Protein AF-A0A147J468-F1 (afdb_monomer)

Secondary structure (DSSP, 8-state):
-HHHHHHHTTS--------HHHHHHHHTSTTPPP---EEETTEEE-SSSPPP--PPPP-

Mean predicted aligned error: 4.32 Å

Structure (mmCIF, N/CA/C/O backbone):
data_AF-A0A147J468-F1
#
_entry.id   AF-A0A147J468-F1
#
loop_
_atom_site.group_PDB
_atom_site.id
_atom_site.type_symbol
_atom_site.label_atom_id
_atom_site.label_alt_id
_atom_site.label_comp_id
_atom_site.label_asym_id
_atom_site.label_entity_id
_atom_site.label_seq_id
_atom_site.pdbx_PDB_ins_code
_atom_site.Cartn_x
_atom_site.Cartn_y
_atom_site.Cartn_z
_atom_site.occupancy
_atom_site.B_iso_or_equiv
_atom_site.auth_seq_id
_atom_site.auth_comp_id
_atom_site.auth_asym_id
_atom_site.auth_atom_id
_atom_site.pdbx_PDB_model_num
ATOM 1 N N . ALA A 1 1 ? -5.373 3.776 8.141 1.00 94.12 1 ALA A N 1
ATOM 2 C CA . ALA A 1 1 ? -5.762 2.400 7.763 1.00 94.12 1 ALA A CA 1
ATOM 3 C C . ALA A 1 1 ? -7.176 2.012 8.214 1.00 94.12 1 ALA A C 1
ATOM 5 O O . ALA A 1 1 ? -7.974 1.689 7.350 1.00 94.12 1 ALA A O 1
ATOM 6 N N . ARG A 1 2 ? -7.534 2.084 9.512 1.00 95.44 2 ARG A N 1
ATOM 7 C CA . ARG A 1 2 ? -8.806 1.548 10.069 1.00 95.44 2 ARG A CA 1
ATOM 8 C C . ARG A 1 2 ? -10.073 1.786 9.229 1.00 95.44 2 ARG A C 1
ATOM 10 O O . ARG A 1 2 ? -10.813 0.844 8.977 1.00 95.44 2 ARG A O 1
ATOM 17 N N . LEU A 1 3 ? -10.343 3.029 8.823 1.00 97.12 3 LEU A N 1
ATOM 18 C CA . LEU A 1 3 ? -11.550 3.347 8.044 1.00 97.12 3 LEU A CA 1
ATOM 19 C C . LEU A 1 3 ? -11.512 2.755 6.629 1.00 97.12 3 LEU A C 1
ATOM 21 O O . LEU A 1 3 ? -12.524 2.242 6.170 1.00 97.12 3 LEU A O 1
ATOM 25 N N . ILE A 1 4 ? -10.343 2.775 5.984 1.00 96.81 4 ILE A N 1
ATOM 26 C CA . ILE A 1 4 ? -10.130 2.187 4.655 1.00 96.81 4 ILE A CA 1
ATOM 27 C C . ILE A 1 4 ? -10.361 0.673 4.714 1.00 96.81 4 ILE A C 1
ATOM 29 O O . ILE A 1 4 ? -11.136 0.159 3.921 1.00 96.81 4 ILE A O 1
ATOM 33 N N . VAL A 1 5 ? -9.780 -0.015 5.704 1.00 95.94 5 VAL A N 1
ATOM 34 C CA . VAL A 1 5 ? -9.963 -1.467 5.904 1.00 95.94 5 VAL A CA 1
ATOM 35 C C . VAL A 1 5 ? -11.431 -1.820 6.170 1.00 95.94 5 VAL A C 1
ATOM 37 O O . VAL A 1 5 ? -11.950 -2.800 5.654 1.00 95.94 5 VAL A O 1
ATOM 40 N N . ARG A 1 6 ? -12.155 -1.007 6.951 1.00 96.44 6 ARG A N 1
ATOM 41 C CA . ARG A 1 6 ? -13.593 -1.240 7.161 1.00 96.44 6 ARG A CA 1
ATOM 42 C C . ARG A 1 6 ? -14.392 -1.066 5.866 1.00 96.44 6 ARG A C 1
ATOM 44 O O . ARG A 1 6 ? -15.335 -1.815 5.631 1.00 96.44 6 ARG A O 1
ATOM 51 N N . ALA A 1 7 ? -14.065 -0.057 5.065 1.00 96.69 7 ALA A N 1
ATOM 52 C CA . ALA A 1 7 ? -14.758 0.199 3.810 1.00 96.69 7 ALA A CA 1
ATOM 53 C C . ALA A 1 7 ? -14.449 -0.874 2.751 1.00 96.69 7 ALA A C 1
ATOM 55 O O . ALA A 1 7 ? -15.358 -1.258 2.016 1.00 96.69 7 ALA A O 1
ATOM 56 N N . SER A 1 8 ? -13.226 -1.423 2.729 1.00 96.06 8 SER A N 1
ATOM 57 C CA . SER A 1 8 ? -12.828 -2.452 1.759 1.00 96.06 8 SER A CA 1
ATOM 58 C C . SER A 1 8 ? -13.610 -3.761 1.894 1.00 96.06 8 SER A C 1
ATOM 60 O O . SER A 1 8 ? -13.745 -4.496 0.925 1.00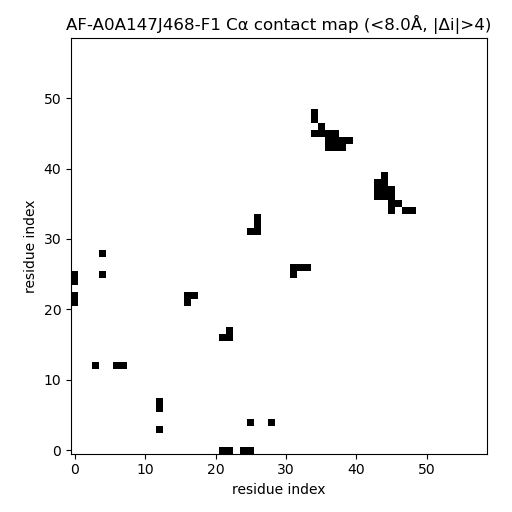 96.06 8 SER A O 1
ATOM 62 N N . ALA A 1 9 ? -14.225 -4.024 3.051 1.00 94.94 9 ALA A N 1
ATOM 63 C CA . ALA A 1 9 ? -15.134 -5.160 3.224 1.00 94.94 9 ALA A CA 1
ATOM 64 C C . ALA A 1 9 ? -16.415 -5.069 2.365 1.00 94.94 9 ALA A C 1
ATOM 66 O O . ALA A 1 9 ? -17.167 -6.035 2.265 1.00 94.94 9 ALA A O 1
ATOM 67 N N . ARG A 1 10 ? -16.719 -3.896 1.789 1.00 97.00 10 ARG A N 1
ATOM 68 C CA . ARG A 1 10 ? -17.938 -3.649 0.997 1.00 97.00 10 ARG A CA 1
ATOM 69 C C . ARG A 1 10 ? -17.653 -3.219 -0.441 1.00 97.00 10 ARG A C 1
ATOM 71 O O . ARG A 1 10 ? -18.588 -3.127 -1.231 1.00 97.00 10 ARG A O 1
ATOM 78 N N . CYS A 1 11 ? -16.403 -2.912 -0.773 1.00 96.81 11 CYS A N 1
ATOM 79 C CA . CYS A 1 11 ? -15.994 -2.487 -2.105 1.00 96.81 11 CYS A CA 1
ATOM 80 C C . CYS A 1 11 ? -14.488 -2.669 -2.305 1.00 96.81 11 CYS A C 1
ATOM 82 O O . CYS A 1 11 ? -13.719 -2.754 -1.352 1.00 96.81 11 CYS A O 1
ATOM 84 N N . GLN A 1 12 ? -14.046 -2.660 -3.559 1.00 96.38 12 GLN A N 1
ATOM 85 C CA . GLN A 1 12 ? -12.621 -2.578 -3.849 1.00 96.38 12 GLN A CA 1
ATOM 86 C C . GLN A 1 12 ? -12.127 -1.141 -3.650 1.00 96.38 12 GLN A C 1
ATOM 88 O O . GLN A 1 12 ? -12.748 -0.192 -4.128 1.00 96.38 12 GLN A O 1
ATOM 93 N N . ILE A 1 13 ? -10.990 -0.985 -2.970 1.00 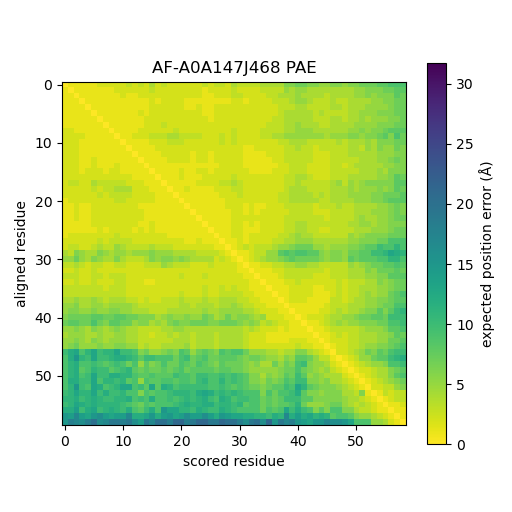96.50 13 ILE A N 1
ATOM 94 C CA . ILE A 1 13 ? -10.350 0.315 -2.758 1.00 96.50 13 ILE A CA 1
ATOM 95 C C . ILE A 1 13 ? -8.912 0.241 -3.255 1.00 96.50 13 ILE A C 1
ATOM 97 O O . ILE A 1 13 ? -8.138 -0.605 -2.814 1.00 96.50 13 ILE A O 1
ATOM 101 N N . VAL A 1 14 ? -8.549 1.165 -4.144 1.00 96.50 14 VAL A N 1
ATOM 102 C CA . VAL A 1 14 ? -7.166 1.381 -4.578 1.00 96.50 14 VAL A CA 1
ATOM 103 C C . VAL A 1 14 ? -6.638 2.620 -3.868 1.00 96.50 14 VAL A C 1
ATOM 105 O O . VAL A 1 14 ? -7.198 3.706 -4.006 1.00 96.50 14 VAL A O 1
ATOM 108 N N . VAL A 1 15 ? -5.568 2.461 -3.091 1.00 96.44 15 VAL A N 1
ATOM 109 C CA . VAL A 1 15 ? -4.924 3.562 -2.367 1.00 96.44 15 VAL A CA 1
ATOM 110 C C . VAL A 1 15 ? -3.564 3.833 -2.991 1.00 96.44 15 VAL A C 1
ATOM 112 O O . VAL A 1 15 ? -2.699 2.963 -2.994 1.00 96.44 15 VAL A O 1
ATOM 115 N N . VAL A 1 16 ? -3.362 5.058 -3.474 1.00 96.75 16 VAL A N 1
ATOM 116 C CA . VAL A 1 16 ? -2.053 5.558 -3.909 1.00 96.75 16 VAL A CA 1
ATOM 117 C C . VAL A 1 16 ? -1.599 6.592 -2.889 1.00 96.75 16 VAL A C 1
ATOM 119 O O . VAL A 1 16 ? -2.276 7.594 -2.673 1.00 96.75 16 VAL A O 1
ATOM 122 N N . SER A 1 17 ? -0.489 6.327 -2.203 1.00 95.50 17 SER A N 1
ATOM 123 C CA . SER A 1 17 ? -0.018 7.170 -1.105 1.00 95.50 17 SER A CA 1
ATOM 124 C C . SER A 1 17 ? 1.501 7.133 -0.992 1.00 95.50 17 SER A C 1
ATOM 126 O O . SER A 1 17 ? 2.108 6.074 -1.112 1.00 95.50 17 SER A O 1
ATOM 128 N N . HIS A 1 18 ? 2.098 8.287 -0.688 1.00 95.88 18 HIS A N 1
ATOM 129 C CA . HIS A 1 18 ? 3.504 8.407 -0.287 1.00 95.88 18 HIS A CA 1
ATOM 130 C C . HIS A 1 18 ? 3.696 8.367 1.241 1.00 95.88 18 HIS A C 1
ATOM 132 O O . HIS A 1 18 ? 4.824 8.380 1.726 1.00 95.88 18 HIS A O 1
ATOM 138 N N . ALA A 1 19 ? 2.612 8.334 2.025 1.00 97.19 19 ALA A N 1
ATOM 139 C CA . ALA A 1 19 ? 2.686 8.317 3.482 1.00 97.19 19 ALA A CA 1
ATOM 140 C C . ALA A 1 19 ? 3.039 6.913 3.999 1.00 97.19 19 ALA A C 1
ATOM 142 O O . ALA A 1 19 ? 2.149 6.071 4.143 1.00 97.19 19 ALA A O 1
ATOM 143 N N . ALA A 1 20 ? 4.318 6.688 4.318 1.00 95.25 20 ALA A N 1
ATOM 144 C CA . ALA A 1 20 ? 4.846 5.394 4.768 1.00 95.25 20 ALA A CA 1
ATOM 145 C C . ALA A 1 20 ? 4.034 4.790 5.926 1.00 95.25 20 ALA A C 1
ATOM 147 O O . ALA A 1 20 ? 3.540 3.677 5.812 1.00 95.25 20 ALA A O 1
ATOM 148 N N . LEU A 1 21 ? 3.746 5.574 6.974 1.00 96.94 21 LEU A N 1
ATOM 149 C CA . LEU A 1 21 ? 2.951 5.110 8.121 1.00 96.94 21 LEU A CA 1
ATOM 150 C C . LEU A 1 21 ? 1.548 4.610 7.742 1.00 96.94 21 LEU A C 1
ATOM 152 O O . LEU A 1 21 ? 1.009 3.715 8.391 1.00 96.94 21 LEU A O 1
ATOM 156 N N . LEU A 1 22 ? 0.925 5.195 6.713 1.00 96.50 22 LEU A N 1
ATOM 157 C CA . LEU A 1 22 ? -0.375 4.731 6.236 1.00 96.50 22 LEU A CA 1
ATOM 158 C C . LEU A 1 22 ? -0.238 3.418 5.464 1.00 96.50 22 LEU A C 1
ATOM 160 O O . LEU A 1 22 ? -1.066 2.532 5.667 1.00 96.50 22 LEU A O 1
ATOM 164 N N . VAL A 1 23 ? 0.776 3.313 4.602 1.00 95.50 23 VAL A N 1
ATOM 165 C CA . VAL A 1 23 ? 1.077 2.104 3.825 1.00 95.50 23 VAL A CA 1
ATOM 166 C C . VAL A 1 23 ? 1.382 0.945 4.771 1.00 95.50 23 VAL A C 1
ATOM 168 O O . VAL A 1 23 ? 0.670 -0.053 4.734 1.00 95.50 23 VAL A O 1
ATOM 171 N N . ASP A 1 24 ? 2.300 1.134 5.719 1.00 96.12 24 ASP A N 1
ATOM 172 C CA . ASP A 1 24 ? 2.671 0.126 6.719 1.00 96.12 24 ASP A CA 1
ATOM 173 C C . ASP A 1 24 ? 1.468 -0.326 7.558 1.00 96.12 24 ASP A C 1
ATOM 175 O O . ASP A 1 24 ? 1.354 -1.483 7.959 1.00 96.12 24 ASP A O 1
ATOM 179 N N . ALA A 1 25 ? 0.552 0.594 7.874 1.00 96.81 25 ALA A N 1
ATOM 180 C CA . ALA A 1 25 ? -0.659 0.265 8.617 1.00 96.81 25 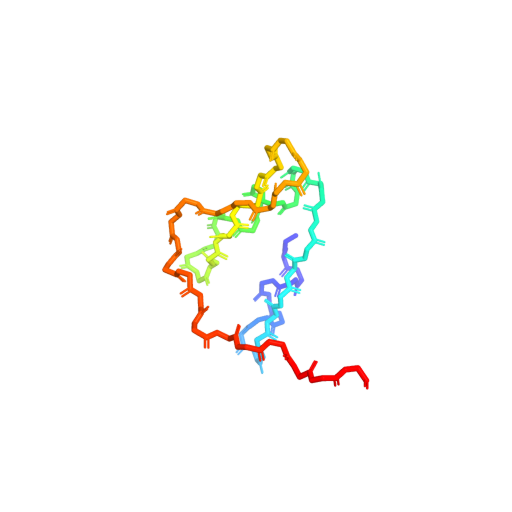ALA A CA 1
ATOM 181 C C . ALA A 1 25 ? -1.696 -0.492 7.768 1.00 96.81 25 ALA A C 1
ATOM 183 O O . ALA A 1 25 ? -2.522 -1.206 8.336 1.00 96.81 25 ALA A O 1
ATOM 184 N N . LEU A 1 26 ? -1.700 -0.315 6.443 1.00 96.38 26 LEU A N 1
ATOM 185 C CA . LEU A 1 26 ? -2.557 -1.061 5.519 1.00 96.38 26 LEU A CA 1
ATOM 186 C C . LEU A 1 26 ? -1.983 -2.455 5.235 1.00 96.38 26 LEU A C 1
ATOM 188 O O . LEU A 1 26 ? -2.742 -3.414 5.275 1.00 96.38 26 LEU A O 1
ATOM 192 N N . GLU A 1 27 ? -0.667 -2.585 5.051 1.00 94.50 27 GLU A N 1
ATOM 193 C CA . GLU A 1 27 ? 0.022 -3.864 4.796 1.00 94.50 27 GLU A CA 1
ATOM 194 C C . GLU A 1 27 ? -0.112 -4.876 5.947 1.00 94.50 27 GLU A C 1
ATOM 196 O O . GLU A 1 27 ? 0.000 -6.078 5.736 1.00 94.50 27 GLU A O 1
ATOM 201 N N . ARG A 1 28 ? -0.417 -4.418 7.168 1.00 94.94 28 ARG A N 1
ATOM 202 C CA . ARG A 1 28 ? -0.732 -5.300 8.310 1.00 94.94 28 ARG A CA 1
ATOM 203 C C . ARG A 1 28 ? -2.099 -5.987 8.206 1.00 94.94 28 ARG A C 1
ATOM 205 O O . ARG A 1 28 ? -2.403 -6.848 9.027 1.00 94.94 28 ARG A O 1
ATOM 212 N N . SER A 1 29 ? -2.953 -5.582 7.268 1.00 92.88 29 SER A N 1
ATOM 213 C CA . SER A 1 29 ? -4.235 -6.240 7.012 1.00 92.88 29 SER A CA 1
ATOM 214 C C . SER A 1 29 ? -4.030 -7.449 6.098 1.00 92.88 29 SER A C 1
ATOM 216 O O . SER A 1 29 ? -3.406 -7.322 5.052 1.00 92.88 29 SER A O 1
ATOM 218 N N . LEU A 1 30 ? -4.605 -8.602 6.457 1.00 86.19 30 LEU A N 1
ATOM 219 C CA . LEU A 1 30 ? -4.489 -9.847 5.677 1.00 86.19 30 LEU A CA 1
ATOM 220 C C . LEU A 1 30 ? -5.045 -9.735 4.247 1.00 86.19 30 LEU A C 1
ATOM 222 O O . LEU A 1 30 ? -4.636 -10.486 3.370 1.00 86.19 30 LEU A O 1
ATOM 226 N N . GLU A 1 31 ? -5.979 -8.813 4.016 1.00 87.88 31 GLU A N 1
ATOM 227 C CA . GLU A 1 31 ? -6.630 -8.612 2.716 1.00 87.88 31 GLU A CA 1
ATOM 228 C C . GLU A 1 31 ? -5.925 -7.550 1.857 1.00 87.88 31 GLU A C 1
ATOM 230 O O . GLU A 1 31 ? -6.295 -7.328 0.703 1.00 87.88 31 GLU A O 1
ATOM 235 N N . ALA A 1 32 ? -4.917 -6.863 2.404 1.00 92.94 32 ALA A N 1
ATOM 236 C CA . ALA A 1 32 ? -4.202 -5.827 1.680 1.00 92.94 32 ALA A CA 1
ATOM 237 C C . ALA A 1 32 ? -3.157 -6.438 0.742 1.00 92.94 32 ALA A C 1
ATOM 239 O O . ALA A 1 32 ? -2.257 -7.162 1.161 1.00 92.94 32 ALA A O 1
ATOM 240 N N . ARG A 1 33 ? -3.235 -6.069 -0.538 1.00 93.00 33 ARG A N 1
ATOM 241 C CA . ARG A 1 33 ? -2.169 -6.304 -1.513 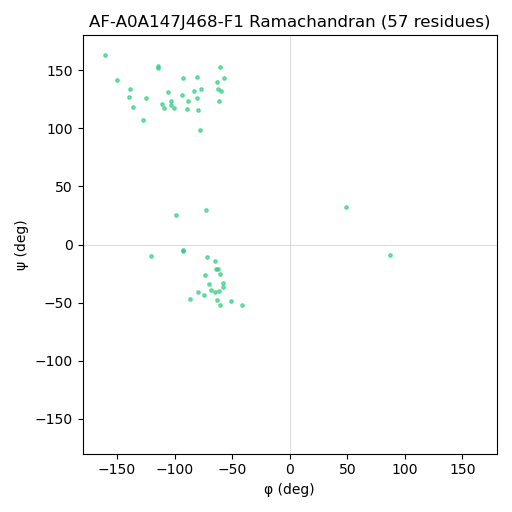1.00 93.00 33 ARG A CA 1
ATOM 242 C C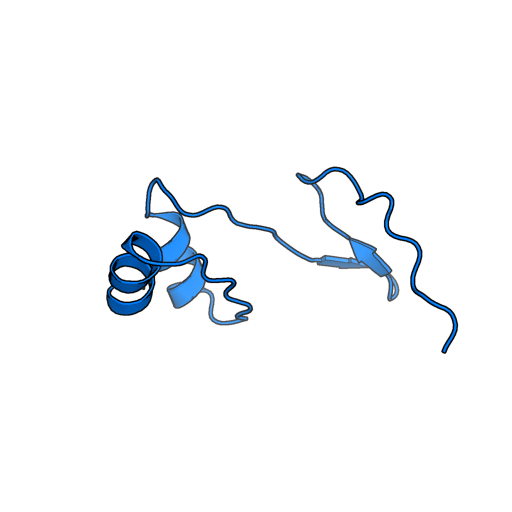 . ARG A 1 33 ? -1.425 -5.001 -1.760 1.00 93.00 33 ARG A C 1
ATOM 244 O O . ARG A 1 33 ? -2.042 -4.019 -2.170 1.00 93.00 33 ARG A O 1
ATOM 251 N N . SER A 1 34 ? -0.112 -4.997 -1.555 1.00 92.75 34 SER A N 1
ATOM 252 C CA . SER A 1 34 ? 0.729 -3.859 -1.917 1.00 92.75 34 SER A CA 1
ATOM 253 C C . SER A 1 34 ? 1.313 -4.023 -3.319 1.00 92.75 34 SER A C 1
ATOM 255 O O . SER A 1 34 ? 1.629 -5.121 -3.775 1.00 92.75 34 SER A O 1
ATOM 257 N N . ILE A 1 35 ? 1.405 -2.901 -4.033 1.00 92.50 35 ILE A N 1
ATOM 258 C CA . ILE A 1 35 ? 2.075 -2.791 -5.328 1.00 92.50 35 ILE A CA 1
ATOM 259 C C . ILE A 1 35 ? 3.056 -1.635 -5.192 1.00 92.50 35 ILE A C 1
ATOM 261 O O . ILE A 1 35 ? 2.653 -0.472 -5.125 1.00 92.50 35 ILE A O 1
ATOM 265 N N . ARG A 1 36 ? 4.349 -1.951 -5.108 1.00 92.19 36 ARG A N 1
ATOM 266 C CA . ARG A 1 36 ? 5.393 -0.937 -4.976 1.00 92.19 36 ARG A CA 1
ATOM 267 C C . ARG A 1 36 ? 5.865 -0.501 -6.355 1.00 92.19 36 ARG A C 1
ATOM 269 O O . ARG A 1 36 ? 6.421 -1.294 -7.107 1.00 92.19 36 ARG A O 1
ATOM 276 N N . LEU A 1 37 ? 5.650 0.775 -6.658 1.00 92.25 37 LEU A N 1
ATOM 277 C CA . LEU A 1 37 ? 6.144 1.406 -7.876 1.00 92.25 37 LEU A CA 1
ATOM 278 C C . LEU A 1 37 ? 7.493 2.065 -7.585 1.00 92.25 37 LEU A C 1
ATOM 280 O O . LEU A 1 37 ? 7.601 2.852 -6.642 1.00 92.25 37 LEU A O 1
ATOM 284 N N . ARG A 1 38 ? 8.505 1.777 -8.403 1.00 92.38 38 ARG A N 1
ATOM 285 C CA . ARG A 1 38 ? 9.787 2.494 -8.387 1.00 92.38 38 ARG A CA 1
ATOM 286 C C . ARG A 1 38 ? 9.980 3.251 -9.688 1.00 92.38 38 ARG A C 1
ATOM 288 O O . ARG A 1 38 ? 9.470 2.838 -10.727 1.00 92.38 38 ARG A O 1
ATOM 295 N N . LYS A 1 39 ? 10.730 4.348 -9.625 1.00 92.06 39 LYS A N 1
ATOM 296 C CA . LYS A 1 39 ? 11.200 5.038 -10.824 1.00 92.06 39 LYS A CA 1
ATOM 297 C C . LYS A 1 39 ? 12.673 4.768 -11.040 1.00 92.06 39 LYS A C 1
ATOM 299 O O . LYS A 1 39 ? 13.463 4.950 -10.121 1.00 92.06 39 LYS A O 1
ATOM 304 N N . GLU A 1 40 ? 13.015 4.402 -12.263 1.00 95.25 40 GLU A N 1
ATOM 305 C CA . GLU A 1 40 ? 14.385 4.175 -12.702 1.00 95.25 40 GLU A CA 1
ATOM 306 C C . GLU A 1 40 ? 14.555 4.821 -14.074 1.00 95.25 40 GLU A C 1
ATOM 308 O O . GLU A 1 40 ? 13.814 4.509 -14.997 1.00 95.25 40 GLU A O 1
ATOM 313 N N . MET A 1 41 ? 15.453 5.803 -14.194 1.00 94.31 41 MET A N 1
ATOM 314 C CA . MET A 1 41 ? 15.707 6.535 -15.450 1.00 94.31 41 MET A CA 1
ATOM 315 C C . MET A 1 41 ? 14.445 7.060 -16.175 1.00 94.31 41 MET A C 1
ATOM 317 O O . MET A 1 41 ? 14.402 7.145 -17.398 1.00 94.31 41 MET A O 1
ATOM 321 N N . GLY A 1 42 ? 13.401 7.434 -15.426 1.00 91.62 42 GLY A N 1
ATOM 322 C CA . GLY A 1 42 ? 12.124 7.909 -15.980 1.00 91.62 42 GLY A CA 1
ATOM 323 C C . GLY A 1 42 ? 11.110 6.806 -16.309 1.00 91.62 42 GLY A C 1
ATOM 324 O O . GLY A 1 42 ? 9.940 7.113 -16.535 1.00 91.62 42 GLY A O 1
ATOM 325 N N . GLU A 1 43 ? 11.507 5.536 -16.254 1.00 89.38 43 GLU A N 1
ATOM 326 C CA . GLU A 1 43 ? 10.609 4.388 -16.334 1.00 89.38 43 GLU A CA 1
ATOM 327 C C . GLU A 1 43 ? 9.948 4.114 -14.975 1.00 89.38 43 GLU A C 1
ATOM 329 O O . GLU A 1 43 ? 10.554 4.312 -13.922 1.00 89.38 43 GLU A O 1
ATOM 334 N N . THR A 1 44 ? 8.684 3.675 -14.988 1.00 90.12 44 THR A N 1
ATOM 335 C CA . THR A 1 44 ? 7.983 3.188 -13.790 1.00 90.12 44 THR A CA 1
ATOM 336 C C . THR A 1 44 ? 7.980 1.667 -13.795 1.00 90.12 44 THR A C 1
ATOM 338 O O . THR A 1 44 ? 7.397 1.051 -14.685 1.00 90.12 44 THR A O 1
ATOM 341 N N . LEU A 1 45 ? 8.609 1.080 -12.782 1.00 89.44 45 LEU A N 1
ATOM 342 C CA . LEU A 1 45 ? 8.798 -0.358 -12.636 1.00 89.44 45 LEU A CA 1
ATOM 343 C C . LEU A 1 45 ? 8.026 -0.896 -11.424 1.00 89.44 45 LEU A C 1
ATOM 345 O O . LEU A 1 45 ? 7.787 -0.185 -10.445 1.00 89.44 45 LEU A O 1
ATOM 349 N N . VAL A 1 46 ? 7.677 -2.178 -11.495 1.00 91.06 46 VAL A N 1
ATOM 350 C CA . VAL A 1 46 ? 7.083 -2.987 -10.424 1.00 91.06 46 VAL A CA 1
ATOM 351 C C . VAL A 1 46 ? 7.743 -4.369 -10.472 1.00 91.06 46 VAL A C 1
ATOM 353 O O . VAL A 1 46 ? 7.930 -4.906 -11.557 1.00 91.06 46 VAL A O 1
ATOM 356 N N . GLU A 1 47 ? 8.161 -4.916 -9.327 1.00 82.56 47 GLU A N 1
ATOM 357 C CA . GLU A 1 47 ? 8.878 -6.211 -9.276 1.00 82.56 47 GLU A CA 1
ATOM 358 C C . GLU A 1 47 ? 7.920 -7.407 -9.206 1.00 82.56 47 GLU A C 1
ATOM 360 O O . GLU A 1 47 ? 8.054 -8.351 -9.976 1.00 82.56 47 GLU A O 1
ATOM 365 N N . ASP A 1 48 ? 6.914 -7.343 -8.333 1.00 82.31 48 ASP A N 1
ATOM 366 C CA . ASP A 1 48 ? 6.114 -8.519 -7.952 1.00 82.31 48 ASP A CA 1
ATOM 367 C C . ASP A 1 48 ? 4.773 -8.627 -8.696 1.00 82.31 48 ASP A C 1
ATOM 369 O O . ASP A 1 48 ? 3.785 -9.172 -8.188 1.00 82.31 48 ASP A O 1
ATOM 373 N N . VAL A 1 49 ? 4.689 -8.037 -9.890 1.00 84.25 49 VAL A N 1
ATOM 374 C CA . VAL A 1 49 ? 3.460 -8.022 -10.690 1.00 84.25 49 VAL A CA 1
ATOM 375 C C . VAL A 1 49 ? 3.797 -8.242 -12.155 1.00 84.25 49 VAL A C 1
ATOM 377 O O . VAL A 1 49 ? 4.600 -7.515 -12.736 1.00 84.25 49 VAL A O 1
ATOM 380 N N . GLU A 1 50 ? 3.142 -9.232 -12.765 1.00 83.38 50 GLU A N 1
ATOM 381 C CA . GLU A 1 50 ? 3.247 -9.456 -14.203 1.00 83.38 50 GLU A CA 1
ATOM 382 C C . GLU A 1 50 ? 2.758 -8.215 -14.955 1.00 83.38 50 GLU A C 1
ATOM 384 O O . GLU A 1 50 ? 1.697 -7.654 -14.657 1.00 83.38 50 GLU A O 1
ATOM 389 N N . ARG A 1 51 ? 3.550 -7.765 -15.931 1.00 79.19 51 ARG A N 1
ATOM 390 C CA . ARG A 1 51 ? 3.233 -6.558 -16.687 1.00 79.19 51 ARG A CA 1
ATOM 391 C 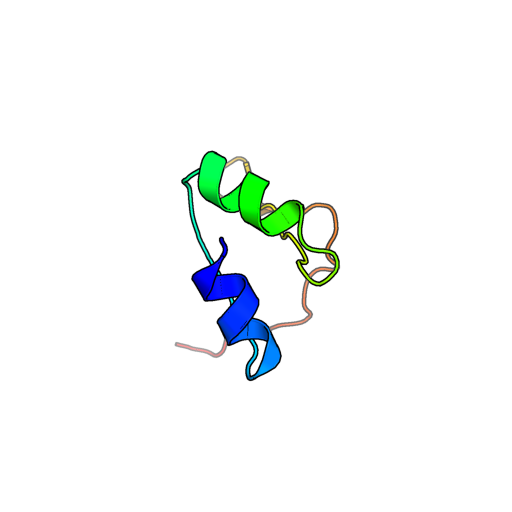C . ARG A 1 51 ? 1.903 -6.766 -17.422 1.00 79.19 51 ARG A C 1
ATOM 393 O O . ARG A 1 51 ? 1.795 -7.708 -18.212 1.00 79.19 51 ARG A O 1
ATOM 400 N N . PRO A 1 52 ? 0.892 -5.905 -17.208 1.00 80.81 52 PRO A N 1
ATOM 401 C CA . PRO A 1 52 ? -0.388 -6.080 -17.869 1.00 80.81 52 PRO A CA 1
ATOM 402 C C . PRO A 1 52 ? -0.201 -5.956 -19.381 1.00 80.81 52 PRO A C 1
ATOM 404 O O . PRO A 1 52 ? 0.511 -5.071 -19.858 1.00 80.81 52 PRO A O 1
ATOM 407 N N . ARG A 1 53 ? -0.897 -6.802 -20.150 1.00 84.94 53 ARG A N 1
ATOM 408 C CA . ARG A 1 53 ? -0.926 -6.755 -21.627 1.00 84.94 53 ARG A CA 1
ATOM 409 C C . ARG A 1 53 ? -1.746 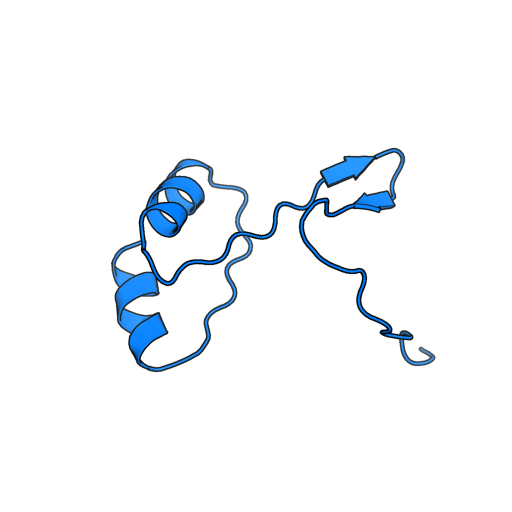-5.573 -22.166 1.00 84.94 53 ARG A C 1
ATOM 411 O O . ARG A 1 53 ? -2.378 -5.667 -23.212 1.00 84.94 53 ARG A O 1
ATOM 418 N N . TRP A 1 54 ? -1.788 -4.478 -21.417 1.00 86.69 54 TRP A N 1
ATOM 419 C CA . TRP A 1 54 ? -2.599 -3.315 -21.718 1.00 86.69 54 TRP A CA 1
ATOM 420 C C . TRP A 1 54 ? -1.922 -2.462 -22.787 1.00 86.69 54 TRP A C 1
ATOM 422 O O . TRP A 1 54 ? -0.853 -1.890 -22.565 1.00 86.69 54 TRP A O 1
ATOM 432 N N . SER A 1 55 ? -2.571 -2.351 -23.940 1.00 86.00 55 SER A N 1
ATOM 433 C CA . SER A 1 55 ? -2.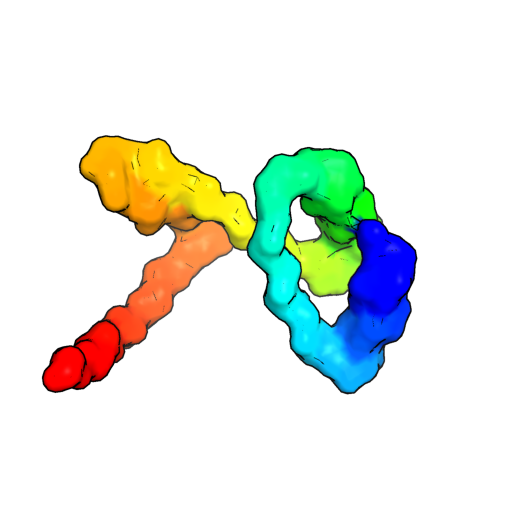246 -1.338 -24.937 1.00 86.00 55 SER A CA 1
ATOM 434 C C . SER A 1 55 ? -3.047 -0.082 -24.627 1.00 86.00 55 SER A C 1
ATOM 436 O O . SER A 1 55 ? -4.274 -0.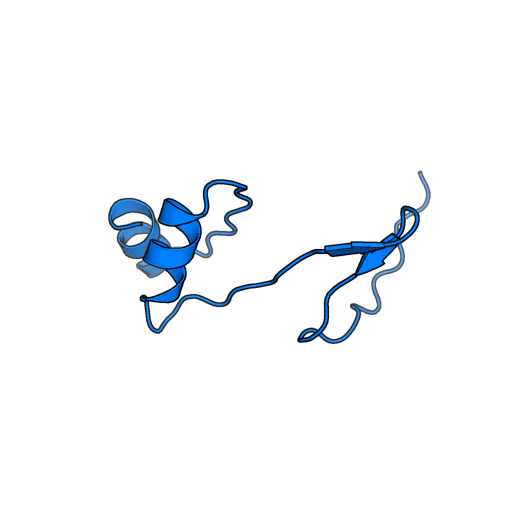125 -24.551 1.00 86.00 55 SER A O 1
ATOM 438 N N . TRP A 1 56 ? -2.357 1.043 -24.449 1.00 83.69 56 TRP A N 1
ATOM 439 C CA . TRP A 1 56 ? -3.034 2.326 -24.299 1.00 83.69 56 TRP A CA 1
ATOM 440 C C . TRP A 1 56 ? -3.831 2.646 -25.572 1.00 83.69 56 TRP A C 1
ATOM 442 O O . TRP A 1 56 ? -3.285 2.484 -26.668 1.00 83.69 56 TRP A O 1
ATOM 452 N N . PRO A 1 57 ? -5.097 3.086 -25.455 1.00 87.00 57 PRO A N 1
ATOM 453 C CA . PRO A 1 57 ? -5.855 3.534 -26.612 1.00 87.00 57 PRO A CA 1
ATOM 454 C C . PRO A 1 57 ? -5.154 4.721 -27.282 1.00 87.00 57 PRO A C 1
ATOM 456 O O . PRO A 1 57 ? -4.423 5.480 -26.634 1.00 87.00 57 PRO A O 1
ATOM 459 N N . ALA A 1 58 ? -5.375 4.868 -28.590 1.00 86.00 58 ALA A N 1
ATOM 460 C CA . ALA A 1 58 ? -4.952 6.063 -29.307 1.00 86.00 58 ALA A CA 1
ATOM 461 C C . ALA A 1 58 ? -5.578 7.302 -28.642 1.00 86.00 58 ALA A C 1
ATOM 463 O O . ALA A 1 58 ? -6.690 7.222 -28.115 1.00 86.00 58 ALA A O 1
ATOM 464 N N . ARG A 1 59 ? -4.819 8.402 -28.609 1.00 76.00 59 ARG A N 1
ATOM 465 C CA . ARG A 1 59 ? -5.252 9.655 -27.975 1.00 76.00 59 ARG A CA 1
ATOM 466 C C . ARG A 1 59 ? -6.444 10.276 -28.684 1.00 76.00 59 ARG A C 1
ATOM 468 O O . ARG A 1 59 ? -6.486 10.178 -29.930 1.00 76.00 59 ARG A O 1
#

Foldseek 3Di:
DVVVVVCCVPHPDDDDDPPPVVVVVQVPDPPDDDWDWDDDPNDTDTDPDDDDPDDDDDD

Radius of gyration: 14.29 Å; Cα contacts (8 Å, |Δi|>4): 30; chains: 1; bounding box: 34×20×39 Å

Solvent-accessible surface area (backbone atoms only — not comparable to full-atom values): 4189 Å² total; per-residue (Å²): 73,73,69,60,61,61,49,44,79,78,44,91,76,88,83,88,79,87,55,60,73,47,51,61,53,36,62,72,38,93,86,50,80,87,80,68,78,46,77,54,99,88,41,83,44,60,85,94,54,83,80,74,95,73,75,81,74,84,133

pLDDT: mean 91.91, std 5.35, range [76.0, 97.19]

Sequence (59 aa):
ARLIVRASARCQIVVVSHAALLVDALERSLEARSIRLRKEMGETLVEDVERPRWSWPAR

Organism: NCBI:txid33051

Nearest PDB structures (foldseek):
  2mru-assembly1_B  TM=3.662E-01  e=3.134E+00  Escherichia coli K-12